Protein AF-A0A401QMR7-F1 (afdb_monomer_lite)

Organism: Scyliorhinus torazame (NCBI:txid75743)

Secondary structure (DSSP, 8-state):
--TTSSHHHHHHHHHHHHHTTSTT--TTTTS-HHHHHHHHHHHHHHHHTT-GGGHHHHHHHHHHHHHT----S--

pLDDT: mean 93.4, std 9.1, range [49.12, 98.31]

Structure (mmCIF, N/CA/C/O backbone):
data_AF-A0A401QMR7-F1
#
_entry.id   AF-A0A401QMR7-F1
#
loop_
_atom_site.group_PDB
_atom_site.id
_atom_site.type_symbol
_atom_site.label_atom_id
_atom_site.label_alt_id
_atom_site.label_comp_id
_atom_site.label_asym_id
_atom_site.label_entity_id
_atom_site.label_seq_id
_atom_site.pdbx_PDB_ins_code
_atom_site.Cartn_x
_atom_site.Cartn_y
_atom_site.Cartn_z
_atom_site.occupancy
_atom_site.B_iso_or_equiv
_atom_site.auth_seq_id
_atom_site.auth_comp_id
_atom_site.auth_asym_id
_atom_site.auth_atom_id
_atom_site.pdbx_PDB_model_num
ATOM 1 N N . MET A 1 1 ? -13.314 8.477 -11.278 1.00 67.69 1 MET A N 1
ATOM 2 C CA . MET A 1 1 ? -12.986 8.110 -9.879 1.00 67.69 1 MET A CA 1
ATOM 3 C C . MET A 1 1 ? -11.489 7.866 -9.690 1.00 67.69 1 MET A C 1
ATOM 5 O O . MET A 1 1 ? -10.984 8.304 -8.670 1.00 67.69 1 MET A O 1
ATOM 9 N N . TYR A 1 2 ? -10.780 7.257 -10.654 1.00 83.50 2 TYR A N 1
ATOM 10 C CA . TYR A 1 2 ? -9.326 7.010 -10.564 1.00 83.50 2 TYR A CA 1
ATOM 11 C C . TYR A 1 2 ? -8.504 7.569 -11.743 1.00 83.50 2 TYR A C 1
ATOM 13 O O . TYR A 1 2 ? -7.357 7.190 -11.910 1.00 83.50 2 TYR A O 1
ATOM 21 N N . ASN A 1 3 ? -9.087 8.477 -12.539 1.00 84.00 3 ASN A N 1
ATOM 22 C CA . ASN A 1 3 ? -8.408 9.273 -13.577 1.00 84.00 3 ASN A CA 1
ATOM 23 C C . ASN A 1 3 ? -7.463 8.478 -14.502 1.00 84.00 3 ASN A C 1
ATOM 25 O O . ASN A 1 3 ? -6.380 8.952 -14.814 1.00 84.00 3 ASN A O 1
ATOM 29 N N . ASP A 1 4 ? -7.877 7.274 -14.905 1.00 84.56 4 ASP A N 1
ATOM 30 C CA . ASP A 1 4 ? -7.135 6.357 -15.785 1.00 84.56 4 ASP A CA 1
ATOM 31 C C . ASP A 1 4 ? -5.741 5.921 -15.285 1.00 84.56 4 ASP A C 1
ATOM 33 O O . ASP A 1 4 ? -4.977 5.307 -16.027 1.00 84.56 4 ASP A O 1
ATOM 37 N N . GLU A 1 5 ? -5.435 6.136 -14.003 1.00 88.00 5 GLU A N 1
ATOM 38 C CA . GLU A 1 5 ? -4.187 5.712 -13.366 1.00 88.00 5 GLU A CA 1
ATOM 39 C C . GLU A 1 5 ? -4.425 4.558 -12.385 1.00 88.00 5 GLU A C 1
ATOM 41 O O . GLU A 1 5 ? -5.216 4.680 -11.442 1.00 88.00 5 GLU A O 1
ATOM 46 N N . SER A 1 6 ? -3.713 3.439 -12.580 1.00 93.06 6 SER A N 1
ATOM 47 C CA . SER A 1 6 ? -3.706 2.271 -11.679 1.00 93.06 6 SER A CA 1
ATOM 48 C C . SER A 1 6 ? -5.110 1.908 -11.157 1.00 93.06 6 SER A C 1
ATOM 50 O O . SER A 1 6 ? -5.357 1.854 -9.949 1.00 93.06 6 SER A O 1
ATOM 52 N N . VAL A 1 7 ? -6.085 1.792 -12.068 1.00 96.50 7 VAL A N 1
ATOM 53 C CA . VAL A 1 7 ? -7.521 1.774 -11.732 1.00 96.50 7 VAL A CA 1
ATOM 54 C C . VAL A 1 7 ? -7.880 0.590 -10.832 1.00 96.50 7 VAL A C 1
ATOM 56 O O . VAL A 1 7 ? -8.592 0.763 -9.839 1.00 96.50 7 VAL A O 1
ATOM 59 N N . LEU A 1 8 ? -7.384 -0.606 -11.160 1.00 97.25 8 LEU A N 1
ATOM 60 C CA . LEU A 1 8 ? -7.659 -1.813 -10.380 1.00 97.25 8 LEU A CA 1
ATOM 61 C C . LEU A 1 8 ? -6.915 -1.788 -9.048 1.00 97.25 8 LEU A C 1
ATOM 63 O O . LEU A 1 8 ? -7.499 -2.104 -8.018 1.00 97.25 8 LEU A O 1
ATOM 67 N N . GLU A 1 9 ? -5.667 -1.336 -9.030 1.00 97.88 9 GLU A N 1
ATOM 68 C CA . GLU A 1 9 ? -4.850 -1.249 -7.819 1.00 97.88 9 GLU A CA 1
ATOM 69 C C . GLU A 1 9 ? -5.455 -0.258 -6.814 1.00 97.88 9 GLU A C 1
ATOM 71 O O . GLU A 1 9 ? -5.553 -0.551 -5.618 1.00 97.88 9 GLU A O 1
ATOM 76 N N . ASN A 1 10 ? -5.954 0.884 -7.298 1.00 97.06 10 ASN A N 1
ATOM 77 C CA . ASN A 1 10 ? -6.709 1.838 -6.488 1.00 97.06 10 ASN A CA 1
ATOM 78 C C . ASN A 1 10 ? -8.017 1.234 -5.956 1.00 97.06 10 ASN A C 1
ATOM 80 O O . ASN A 1 10 ? -8.380 1.462 -4.797 1.00 97.06 10 ASN A O 1
ATOM 84 N N . HIS A 1 11 ? -8.715 0.437 -6.769 1.00 97.62 11 HIS A N 1
ATOM 85 C CA . HIS A 1 11 ? -9.911 -0.277 -6.332 1.00 97.62 11 HIS A CA 1
ATOM 86 C C . HIS A 1 11 ? -9.594 -1.324 -5.250 1.00 97.62 11 HIS A C 1
ATOM 88 O O . HIS A 1 11 ? -10.276 -1.357 -4.224 1.00 97.62 11 HIS A O 1
ATOM 94 N N . HIS A 1 12 ? -8.526 -2.113 -5.412 1.00 97.94 12 HIS A N 1
ATOM 95 C CA . HIS A 1 12 ? -8.070 -3.098 -4.425 1.00 97.94 12 HIS A CA 1
ATOM 96 C C . HIS A 1 12 ? -7.792 -2.441 -3.066 1.00 97.94 12 HIS A C 1
ATOM 98 O O . HIS A 1 12 ? -8.256 -2.924 -2.030 1.00 97.94 12 HIS A O 1
ATOM 104 N N . LEU A 1 13 ? -7.099 -1.296 -3.068 1.00 97.94 13 LEU A N 1
ATOM 105 C CA . LEU A 1 13 ? -6.840 -0.511 -1.860 1.00 97.94 13 LEU A CA 1
ATOM 106 C C . LEU A 1 13 ? -8.132 -0.000 -1.219 1.00 97.94 13 LEU A C 1
ATOM 108 O O . LEU A 1 13 ? -8.307 -0.116 -0.005 1.00 97.94 13 LEU A O 1
ATOM 112 N N . ALA A 1 14 ? -9.040 0.563 -2.018 1.00 97.25 14 ALA A N 1
ATOM 113 C CA . ALA A 1 14 ? -10.299 1.103 -1.518 1.00 97.25 14 ALA A CA 1
ATOM 114 C C . ALA A 1 14 ? -11.153 0.022 -0.842 1.00 97.25 14 ALA A C 1
ATOM 116 O O . ALA A 1 14 ? -11.634 0.235 0.271 1.00 97.25 14 ALA A O 1
ATOM 117 N N . VAL A 1 15 ? -11.297 -1.144 -1.479 1.00 98.00 15 VAL A N 1
ATOM 118 C CA . VAL A 1 15 ? -12.051 -2.277 -0.926 1.00 98.00 15 VAL A CA 1
ATOM 119 C C . VAL A 1 15 ? -11.384 -2.807 0.342 1.00 98.00 15 VAL A C 1
ATOM 121 O O . VAL A 1 15 ? -12.049 -2.916 1.369 1.00 98.00 15 VAL A O 1
ATOM 124 N N . GLY A 1 16 ? -10.071 -3.055 0.319 1.00 97.50 16 GLY A N 1
ATOM 125 C CA . GLY A 1 16 ? -9.344 -3.575 1.480 1.00 97.50 16 GLY A CA 1
ATOM 126 C C . GLY A 1 16 ? -9.442 -2.663 2.708 1.00 97.50 16 GLY A C 1
ATOM 127 O O . GLY A 1 16 ? -9.761 -3.126 3.800 1.00 97.50 16 GLY A O 1
ATOM 128 N N . PHE A 1 17 ? -9.250 -1.349 2.540 1.00 97.62 17 PHE A N 1
ATOM 129 C CA . PHE A 1 17 ? -9.384 -0.398 3.652 1.00 97.62 17 PHE A CA 1
ATOM 130 C C . PHE A 1 17 ? -10.828 -0.163 4.099 1.00 97.62 17 PHE A C 1
ATOM 132 O O . PHE A 1 17 ? -11.041 0.249 5.241 1.00 97.62 17 PHE A O 1
ATOM 139 N N . LYS A 1 18 ? -11.813 -0.393 3.225 1.00 97.56 18 LYS A N 1
ATOM 140 C CA . LYS A 1 18 ? -13.228 -0.346 3.598 1.00 97.56 18 LYS A CA 1
ATOM 141 C C . LYS A 1 18 ? -13.608 -1.548 4.463 1.00 97.56 18 LYS A C 1
ATOM 143 O O . LYS A 1 18 ? -14.258 -1.350 5.478 1.00 97.56 18 LYS A O 1
ATOM 148 N N . LEU A 1 19 ? -13.139 -2.751 4.125 1.00 98.00 19 LEU A N 1
ATOM 149 C CA . LEU A 1 19 ? -13.418 -3.969 4.900 1.00 98.00 19 LEU A CA 1
ATOM 150 C C . LEU A 1 19 ? -12.922 -3.885 6.350 1.00 98.00 19 LEU A C 1
ATOM 152 O O . LEU A 1 19 ? -13.557 -4.420 7.248 1.00 98.00 19 LEU A O 1
ATOM 156 N N . LEU A 1 20 ? -11.833 -3.157 6.606 1.00 97.00 20 LEU A N 1
ATOM 157 C CA . LEU A 1 20 ? -11.337 -2.912 7.968 1.00 97.00 20 LEU A CA 1
ATOM 158 C C . LEU A 1 20 ? -12.285 -2.065 8.836 1.00 97.00 20 LEU A C 1
ATOM 160 O O . LEU A 1 20 ? -12.057 -1.957 10.035 1.00 97.00 20 LEU A O 1
ATOM 164 N N . GLN A 1 21 ? -13.291 -1.418 8.242 1.00 96.00 21 GLN A N 1
ATOM 165 C CA . GLN A 1 21 ? -14.295 -0.622 8.957 1.00 96.00 21 GLN A CA 1
ATOM 166 C C . GLN A 1 21 ? -15.543 -1.440 9.308 1.00 96.00 21 GLN A C 1
ATOM 168 O O . GLN A 1 21 ? -16.399 -0.942 10.035 1.00 96.00 21 GLN A O 1
ATOM 173 N N . GLU A 1 22 ? -15.649 -2.670 8.799 1.00 97.44 22 GLU A N 1
ATOM 174 C CA . GLU A 1 22 ? -16.726 -3.591 9.151 1.00 97.44 22 GLU A CA 1
ATOM 175 C C . GLU A 1 22 ? -16.566 -4.086 10.597 1.00 97.44 22 GLU A C 1
ATOM 177 O O . GLU A 1 22 ? -15.473 -4.075 11.181 1.00 97.44 22 GLU A O 1
ATOM 182 N N . GLU A 1 23 ? -17.671 -4.537 11.187 1.00 96.69 23 GLU A N 1
ATOM 183 C CA . GLU A 1 23 ? -17.695 -5.008 12.570 1.00 96.69 23 GLU A CA 1
ATOM 184 C C . GLU A 1 23 ? -16.696 -6.159 12.782 1.00 96.69 23 GLU A C 1
ATOM 186 O O . GLU A 1 23 ? -16.641 -7.112 12.005 1.00 96.69 23 GLU A O 1
ATOM 191 N N . ASN A 1 24 ? -15.885 -6.066 13.841 1.00 95.44 24 ASN A N 1
ATOM 192 C CA . ASN A 1 24 ? -14.862 -7.056 14.208 1.00 95.44 24 ASN A CA 1
ATOM 193 C C . ASN A 1 24 ? -13.796 -7.345 13.126 1.00 95.44 24 ASN A C 1
ATOM 195 O O . ASN A 1 24 ? -13.091 -8.349 13.220 1.00 95.44 24 ASN A O 1
ATOM 199 N N . CYS A 1 25 ? -13.633 -6.465 12.130 1.00 97.19 25 CYS A N 1
ATOM 200 C CA . CYS A 1 25 ? -12.692 -6.665 11.020 1.00 97.19 25 CYS A CA 1
ATOM 201 C C . CYS A 1 25 ? -11.425 -5.788 11.091 1.00 97.19 25 CYS A C 1
ATOM 203 O O . CYS A 1 25 ? -10.503 -5.987 10.297 1.00 97.19 25 CYS A O 1
ATOM 205 N N . ASP A 1 26 ? -11.322 -4.843 12.037 1.00 97.31 26 ASP A N 1
ATOM 206 C CA . ASP A 1 26 ? -10.118 -4.011 12.199 1.00 97.31 26 ASP A CA 1
ATOM 207 C C . ASP A 1 26 ? -8.965 -4.788 12.862 1.00 97.31 26 ASP A C 1
ATOM 209 O O . ASP A 1 26 ? -8.694 -4.675 14.060 1.00 97.31 26 ASP A O 1
ATOM 213 N N . ILE A 1 27 ? -8.217 -5.541 12.055 1.00 97.88 27 ILE A N 1
ATOM 214 C CA . ILE A 1 27 ? -7.005 -6.254 12.493 1.00 97.88 27 ILE A CA 1
ATOM 215 C C . ILE A 1 27 ? -5.878 -5.312 12.961 1.00 97.88 27 ILE A C 1
ATOM 217 O O . ILE A 1 27 ? -4.907 -5.761 13.569 1.00 97.88 27 ILE A O 1
ATOM 221 N N . PHE A 1 28 ? -5.995 -4.004 12.710 1.00 97.38 28 PHE A N 1
ATOM 222 C CA . PHE A 1 28 ? -5.023 -2.980 13.096 1.00 97.38 28 PHE A CA 1
ATOM 223 C C . PHE A 1 28 ? -5.505 -2.112 14.269 1.00 97.38 28 PHE A C 1
ATOM 225 O O . PHE A 1 28 ? -4.870 -1.096 14.578 1.00 97.38 28 PHE A O 1
ATOM 232 N N . GLN A 1 29 ? -6.595 -2.495 14.944 1.00 96.62 29 GLN A N 1
ATOM 233 C CA . GLN A 1 29 ? -7.207 -1.728 16.039 1.00 96.62 29 GLN A CA 1
ATOM 234 C C . GLN A 1 29 ? -6.227 -1.367 17.164 1.00 96.62 29 GLN A C 1
ATOM 236 O O . GLN A 1 29 ? -6.260 -0.252 17.677 1.00 96.62 29 GLN A O 1
ATOM 241 N N . ASN A 1 30 ? -5.291 -2.265 17.481 1.00 97.44 30 ASN A N 1
ATOM 242 C CA . ASN A 1 30 ? -4.331 -2.090 18.575 1.00 97.44 30 ASN A CA 1
ATOM 243 C C . ASN A 1 30 ? -3.067 -1.313 18.172 1.00 97.44 30 ASN A C 1
ATOM 245 O O . ASN A 1 30 ? -2.194 -1.076 19.007 1.00 97.44 30 ASN A O 1
ATOM 249 N N . LEU A 1 31 ? -2.936 -0.921 16.901 1.00 97.38 31 LEU A N 1
ATOM 250 C CA . LEU A 1 31 ? -1.783 -0.151 16.450 1.00 97.38 31 LEU A CA 1
ATOM 251 C C . LEU A 1 31 ? -1.940 1.332 16.826 1.00 97.38 31 LEU A C 1
ATOM 253 O O . LEU A 1 31 ? -2.959 1.951 16.502 1.00 97.38 31 LEU A O 1
ATOM 257 N N . PRO A 1 32 ? -0.905 1.967 17.408 1.00 97.94 32 PRO A N 1
ATOM 258 C CA . PRO A 1 32 ? -0.862 3.410 17.586 1.00 97.94 32 PRO A CA 1
ATOM 259 C C . PRO A 1 32 ? -1.080 4.157 16.268 1.00 97.94 32 PRO A C 1
ATOM 261 O O . PRO A 1 32 ? -0.633 3.725 15.202 1.00 97.94 32 PRO A O 1
ATOM 264 N N . LYS A 1 33 ? -1.666 5.357 16.348 1.00 96.25 33 LYS A N 1
ATOM 265 C CA . LYS A 1 33 ? -1.972 6.207 15.180 1.00 96.25 33 LYS A CA 1
ATOM 266 C C . LYS A 1 33 ? -0.792 6.366 14.213 1.00 96.25 33 LYS A C 1
ATOM 268 O O . LYS A 1 33 ? -0.979 6.265 13.004 1.00 96.25 33 LYS A O 1
ATOM 273 N N . ARG A 1 34 ? 0.423 6.572 14.738 1.00 97.31 34 ARG A N 1
ATOM 274 C CA . ARG A 1 34 ? 1.645 6.693 13.923 1.00 97.31 34 ARG A CA 1
ATOM 275 C C . ARG A 1 34 ? 1.937 5.419 13.127 1.00 97.31 34 ARG A C 1
ATOM 277 O O . ARG A 1 34 ? 2.236 5.501 11.944 1.00 97.31 34 ARG A O 1
ATOM 284 N N . GLN A 1 35 ? 1.801 4.248 13.748 1.00 98.00 35 GLN A N 1
ATOM 285 C CA . GLN A 1 35 ? 2.024 2.968 13.075 1.00 98.00 35 GLN A CA 1
ATOM 286 C C . GLN A 1 35 ? 0.952 2.697 12.015 1.00 98.00 35 GLN A C 1
ATOM 288 O O . GLN A 1 35 ? 1.294 2.265 10.919 1.00 98.00 35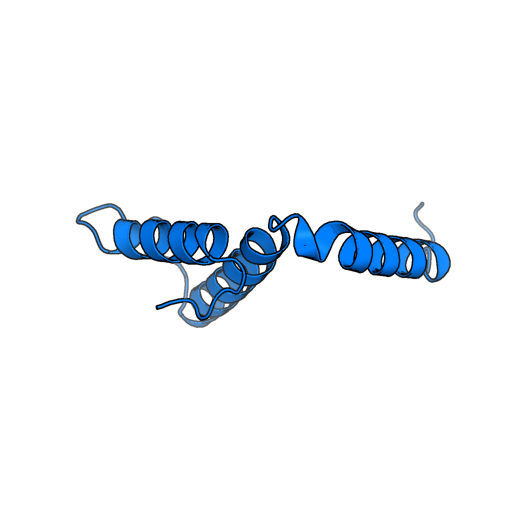 GLN A O 1
ATOM 293 N N . ARG A 1 36 ? -0.319 3.042 12.276 1.00 97.56 36 ARG A N 1
ATOM 294 C CA . ARG A 1 36 ? -1.395 2.939 11.268 1.00 97.56 36 ARG A CA 1
ATOM 295 C C . ARG A 1 36 ? -1.142 3.829 10.052 1.00 97.56 36 ARG A C 1
ATOM 297 O O . ARG A 1 36 ? -1.397 3.407 8.928 1.00 97.56 36 ARG A O 1
ATOM 304 N N . GLN A 1 37 ? -0.625 5.040 10.260 1.00 97.25 37 GLN A N 1
ATOM 305 C CA . GLN A 1 37 ? -0.256 5.946 9.167 1.00 97.25 37 GLN A CA 1
ATOM 306 C C . GLN A 1 37 ? 0.895 5.380 8.327 1.00 97.25 37 GLN A C 1
ATOM 308 O O . GLN A 1 37 ? 0.786 5.346 7.101 1.00 97.25 37 GLN A O 1
ATOM 313 N N . SER A 1 38 ? 1.955 4.882 8.972 1.00 98.00 38 SER A N 1
ATOM 314 C CA . SER A 1 38 ? 3.083 4.252 8.275 1.00 98.00 38 SER A CA 1
ATOM 315 C C . SER A 1 38 ? 2.665 2.996 7.512 1.00 98.00 38 SER A C 1
ATOM 317 O O . SER A 1 38 ? 3.026 2.845 6.347 1.00 98.00 38 SER A O 1
ATOM 319 N N . LEU A 1 39 ? 1.858 2.128 8.132 1.00 98.12 39 LEU A N 1
ATOM 320 C CA . LEU A 1 39 ? 1.323 0.924 7.497 1.00 98.12 39 LEU A CA 1
ATOM 321 C C . LEU A 1 39 ? 0.473 1.282 6.282 1.00 98.12 39 LEU A C 1
ATOM 323 O O . LEU A 1 39 ? 0.683 0.730 5.208 1.00 98.12 39 LEU A O 1
ATOM 327 N N . ARG A 1 40 ? -0.448 2.244 6.423 1.00 97.62 40 ARG A N 1
ATOM 328 C CA . ARG A 1 40 ? -1.289 2.692 5.308 1.00 97.62 40 ARG A CA 1
ATOM 329 C C . ARG A 1 40 ? -0.442 3.180 4.138 1.00 97.62 40 ARG A C 1
ATOM 331 O O . ARG A 1 4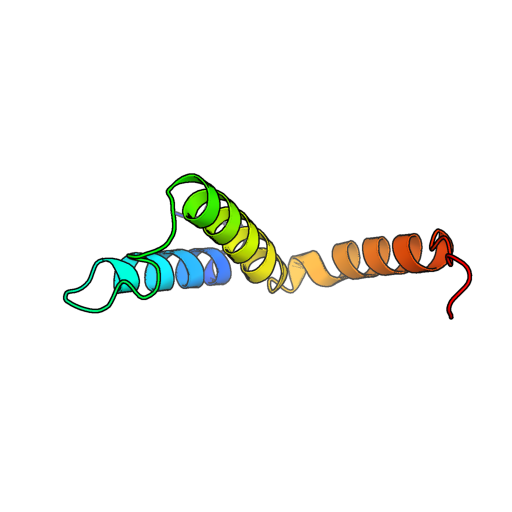0 ? -0.720 2.791 3.010 1.00 97.62 40 ARG A O 1
ATOM 338 N N . LYS A 1 41 ? 0.580 3.999 4.403 1.00 97.88 41 LYS A N 1
ATOM 339 C CA . LYS A 1 41 ? 1.493 4.475 3.359 1.00 97.88 41 LYS A CA 1
ATOM 340 C C . LYS A 1 41 ? 2.205 3.310 2.667 1.00 97.88 41 LYS A C 1
ATOM 342 O O . LYS A 1 41 ? 2.164 3.229 1.448 1.00 97.88 41 LYS A O 1
ATOM 347 N N . MET A 1 42 ? 2.784 2.394 3.439 1.00 98.19 42 MET A N 1
ATOM 348 C CA . MET A 1 42 ? 3.517 1.246 2.901 1.00 98.19 42 MET A CA 1
ATOM 349 C C . MET A 1 42 ? 2.624 0.336 2.048 1.00 98.19 42 MET A C 1
ATOM 351 O O . MET A 1 42 ? 3.013 -0.052 0.954 1.00 98.19 42 MET A O 1
ATOM 355 N N . VAL A 1 43 ? 1.413 0.024 2.518 1.00 98.31 43 VAL A N 1
ATOM 356 C CA . VAL A 1 43 ? 0.451 -0.807 1.778 1.00 98.31 43 VAL A CA 1
ATOM 357 C C . VAL A 1 43 ? 0.035 -0.139 0.467 1.00 98.31 43 VAL A C 1
ATOM 359 O O . VAL A 1 43 ? 0.001 -0.809 -0.559 1.00 98.31 43 VAL A O 1
ATOM 362 N N . ILE A 1 44 ? -0.241 1.171 0.478 1.00 97.81 44 ILE A N 1
ATOM 363 C CA . ILE A 1 44 ? -0.569 1.922 -0.743 1.00 97.81 44 ILE A CA 1
ATOM 364 C C . ILE A 1 44 ? 0.594 1.865 -1.736 1.00 97.81 44 ILE A C 1
ATOM 366 O O . ILE A 1 44 ? 0.376 1.504 -2.890 1.00 97.81 44 ILE A O 1
ATOM 370 N N . ASP A 1 45 ? 1.814 2.165 -1.283 1.00 97.12 45 ASP A N 1
ATOM 371 C CA . ASP A 1 45 ? 3.006 2.172 -2.135 1.00 97.12 45 ASP A CA 1
ATOM 372 C C . ASP A 1 45 ? 3.243 0.778 -2.765 1.00 97.12 45 ASP A C 1
ATOM 374 O O . ASP A 1 45 ? 3.490 0.675 -3.965 1.00 97.12 45 ASP A O 1
ATOM 378 N N . MET A 1 46 ? 3.086 -0.307 -1.992 1.00 97.56 46 MET A N 1
ATOM 379 C CA . MET A 1 46 ? 3.277 -1.684 -2.477 1.00 97.56 46 MET A CA 1
ATOM 380 C C . MET A 1 46 ? 2.186 -2.153 -3.446 1.00 97.56 46 MET A C 1
ATOM 382 O O . MET A 1 4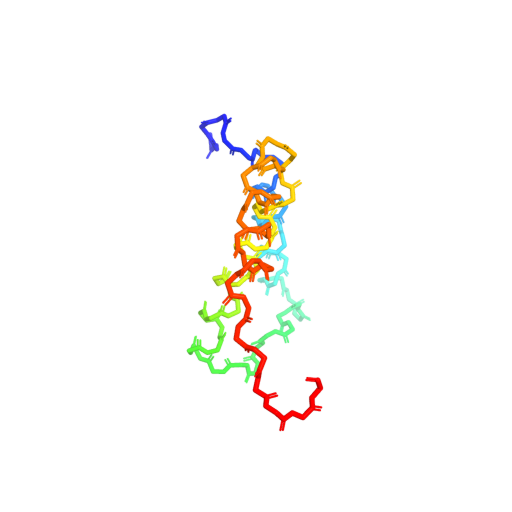6 ? 2.508 -2.775 -4.454 1.00 97.56 46 MET A O 1
ATOM 386 N N . VAL A 1 47 ? 0.907 -1.875 -3.171 1.00 98.00 47 VAL A N 1
ATOM 387 C CA . VAL A 1 47 ? -0.189 -2.297 -4.065 1.00 98.00 47 VAL A CA 1
ATOM 388 C C . VAL A 1 47 ? -0.174 -1.486 -5.358 1.00 98.00 47 VAL A C 1
ATOM 390 O O . VAL A 1 47 ? -0.338 -2.047 -6.431 1.00 98.00 47 VAL A O 1
ATOM 393 N N . LEU A 1 48 ? 0.096 -0.179 -5.303 1.00 96.75 48 LEU A N 1
ATOM 394 C CA . LEU A 1 48 ? 0.233 0.621 -6.523 1.00 96.75 48 LEU A CA 1
ATOM 395 C C . LEU A 1 48 ? 1.421 0.184 -7.387 1.00 96.75 48 LEU A C 1
ATOM 397 O O . LEU A 1 48 ? 1.403 0.446 -8.589 1.00 96.75 48 LEU A O 1
ATOM 401 N N . ALA A 1 49 ? 2.440 -0.450 -6.802 1.00 96.94 49 ALA A N 1
ATOM 402 C CA . ALA A 1 49 ? 3.582 -1.005 -7.522 1.00 96.94 49 ALA A CA 1
ATOM 403 C C . ALA A 1 49 ? 3.269 -2.326 -8.252 1.00 96.94 49 ALA A C 1
ATOM 405 O O . ALA A 1 49 ? 4.083 -2.764 -9.061 1.00 96.94 49 ALA A O 1
ATOM 406 N N . THR A 1 50 ? 2.107 -2.955 -8.015 1.00 97.06 50 THR A N 1
ATOM 407 C CA . THR A 1 50 ? 1.693 -4.153 -8.771 1.00 97.06 50 THR A CA 1
ATOM 408 C C . THR A 1 50 ? 1.119 -3.825 -10.148 1.00 97.06 50 THR A C 1
ATOM 410 O O . THR A 1 50 ? 0.925 -4.734 -10.951 1.00 97.06 50 THR A O 1
ATOM 413 N N . ASP A 1 51 ? 0.855 -2.546 -10.430 1.00 97.19 51 ASP A N 1
ATOM 414 C CA . ASP A 1 51 ? 0.464 -2.079 -11.758 1.00 97.19 51 ASP A CA 1
ATOM 415 C C . ASP A 1 51 ? 1.601 -2.345 -12.758 1.00 97.19 51 ASP A C 1
ATOM 417 O O . ASP A 1 51 ? 2.705 -1.796 -12.655 1.00 97.19 51 ASP A O 1
ATOM 421 N N . MET A 1 52 ? 1.322 -3.180 -13.758 1.00 95.94 52 MET A N 1
ATOM 422 C CA . MET A 1 52 ? 2.312 -3.602 -14.748 1.00 95.94 52 MET A CA 1
ATOM 423 C C . MET A 1 52 ? 2.822 -2.458 -15.633 1.00 95.94 52 MET A C 1
ATOM 425 O O . MET A 1 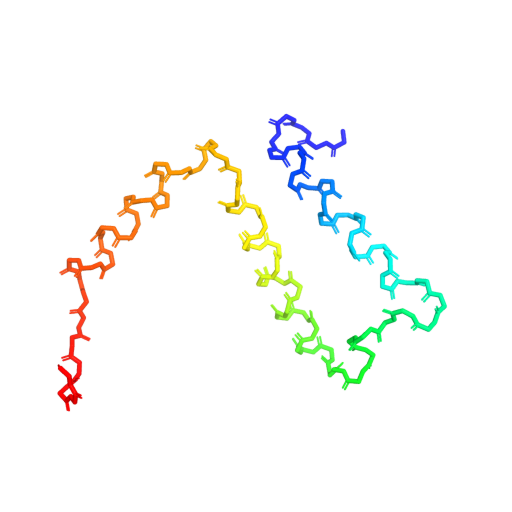52 ? 3.918 -2.578 -16.183 1.00 95.94 52 MET A O 1
ATOM 429 N N . SER A 1 53 ? 2.108 -1.330 -15.723 1.00 95.31 53 SER A N 1
ATOM 430 C CA . SER A 1 53 ? 2.621 -0.125 -16.393 1.00 95.31 53 SER A CA 1
ATOM 431 C C . SER A 1 53 ? 3.881 0.436 -15.715 1.00 95.31 53 SER A C 1
ATOM 433 O O . SER A 1 53 ? 4.720 1.048 -16.376 1.00 95.31 53 SER A O 1
ATOM 435 N N . LYS A 1 54 ? 4.077 0.162 -14.415 1.00 94.19 54 LYS A N 1
ATOM 436 C CA . LYS A 1 54 ? 5.232 0.622 -13.621 1.00 94.19 54 LYS A CA 1
ATOM 437 C C . LYS A 1 54 ? 6.406 -0.353 -13.625 1.00 94.19 54 LYS A C 1
ATOM 439 O O . LYS A 1 54 ? 7.481 -0.005 -13.136 1.00 94.19 54 LYS A O 1
ATOM 444 N N . HIS A 1 55 ? 6.238 -1.548 -14.196 1.00 95.56 55 HIS A N 1
ATOM 445 C CA . HIS A 1 55 ? 7.225 -2.629 -14.141 1.00 95.56 55 HIS A CA 1
ATOM 446 C C . HIS A 1 55 ? 8.633 -2.182 -14.564 1.00 95.56 55 HIS A C 1
ATOM 448 O O . HIS A 1 55 ? 9.606 -2.455 -13.865 1.00 95.56 55 HIS A O 1
ATOM 454 N N . MET A 1 56 ? 8.748 -1.464 -15.686 1.00 96.25 56 MET A N 1
ATOM 455 C CA . MET A 1 56 ? 10.054 -1.051 -16.215 1.00 96.25 56 MET A CA 1
ATOM 456 C C . MET A 1 56 ? 10.749 -0.013 -15.329 1.00 96.25 56 MET A C 1
ATOM 458 O O . MET A 1 56 ? 11.966 -0.078 -15.172 1.00 96.25 56 MET A O 1
ATOM 462 N N . SER A 1 57 ? 9.989 0.899 -14.713 1.00 95.88 57 SER A N 1
ATOM 463 C CA . SER A 1 57 ? 10.532 1.871 -13.756 1.00 95.88 57 SER A CA 1
ATOM 464 C C . SER A 1 57 ? 11.078 1.161 -12.520 1.00 95.88 57 SER A C 1
ATOM 466 O O . SER A 1 57 ? 12.230 1.361 -12.153 1.00 95.88 57 SER A O 1
ATOM 468 N N . LEU A 1 58 ? 10.287 0.257 -11.935 1.00 95.44 58 LEU A N 1
ATOM 469 C CA . LEU A 1 58 ? 10.684 -0.501 -10.745 1.00 95.44 58 LEU A CA 1
ATOM 470 C C . LEU A 1 58 ? 11.908 -1.386 -11.009 1.00 95.44 58 LEU A C 1
ATOM 472 O O . LEU A 1 58 ? 12.786 -1.515 -10.156 1.00 95.44 58 LEU A O 1
ATOM 476 N N . LEU A 1 59 ? 11.997 -1.979 -12.203 1.00 96.81 59 LEU A N 1
ATOM 477 C CA . LEU A 1 59 ? 13.164 -2.755 -12.610 1.00 96.81 59 LEU A CA 1
ATOM 478 C C . LEU A 1 59 ? 14.415 -1.876 -12.754 1.00 96.81 59 LEU A C 1
ATOM 480 O O . LEU A 1 59 ? 15.506 -2.317 -12.392 1.00 96.81 59 LEU A O 1
ATOM 484 N N . ALA A 1 60 ? 14.281 -0.657 -13.282 1.00 96.75 60 ALA A N 1
ATOM 485 C CA . ALA A 1 60 ? 15.388 0.292 -13.374 1.00 96.75 60 ALA A CA 1
ATOM 486 C C . ALA A 1 60 ? 15.875 0.720 -11.981 1.00 96.75 60 ALA A C 1
ATOM 488 O O . ALA A 1 60 ? 17.071 0.626 -11.706 1.00 96.75 60 ALA A O 1
ATOM 489 N N . ASP A 1 61 ? 14.952 1.068 -11.082 1.00 95.31 61 ASP A N 1
ATOM 490 C CA . ASP A 1 61 ? 15.269 1.421 -9.694 1.00 95.31 61 ASP A CA 1
ATOM 491 C C . ASP A 1 61 ? 15.998 0.274 -8.980 1.00 95.31 61 ASP A C 1
ATOM 493 O O . ASP A 1 61 ? 17.000 0.486 -8.292 1.00 95.31 61 ASP A O 1
ATOM 497 N N . LEU A 1 62 ? 15.543 -0.967 -9.193 1.00 95.88 62 LEU A N 1
ATOM 498 C CA . LEU A 1 62 ? 16.190 -2.156 -8.646 1.00 95.88 62 LEU A CA 1
ATOM 499 C C . LEU A 1 62 ? 17.606 -2.353 -9.206 1.00 95.88 62 LEU A C 1
ATOM 501 O O . LEU A 1 62 ? 18.518 -2.662 -8.439 1.00 95.88 62 LEU A O 1
ATOM 505 N N . LYS A 1 63 ? 17.819 -2.153 -10.514 1.00 95.88 63 LYS A N 1
ATOM 506 C CA . LYS A 1 63 ? 19.160 -2.223 -11.124 1.00 95.88 63 LYS A CA 1
ATOM 507 C C . LYS A 1 63 ? 20.108 -1.209 -10.487 1.00 95.88 63 LYS A C 1
ATOM 509 O O . LYS A 1 63 ? 21.175 -1.595 -10.018 1.00 95.88 63 LYS A O 1
ATOM 514 N N . THR A 1 64 ? 19.686 0.048 -10.369 1.00 96.12 64 THR A N 1
ATOM 515 C CA . THR A 1 64 ? 20.482 1.101 -9.722 1.00 96.12 64 THR A CA 1
ATOM 516 C C . THR A 1 64 ? 20.754 0.792 -8.249 1.00 96.12 64 THR A C 1
ATOM 518 O O . THR A 1 64 ? 21.865 1.009 -7.759 1.00 96.12 64 THR A O 1
ATOM 521 N N . MET A 1 65 ? 19.779 0.2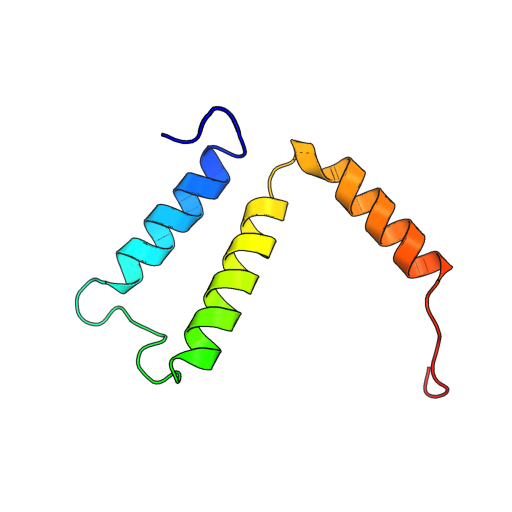39 -7.524 1.00 94.75 65 MET A N 1
ATOM 522 C CA . MET 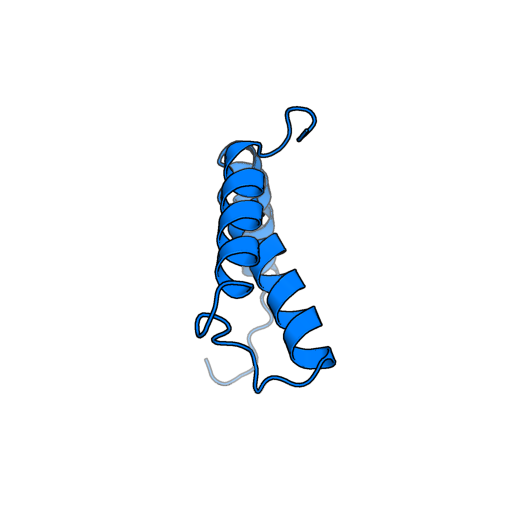A 1 65 ? 19.963 -0.174 -6.129 1.00 94.75 65 MET A CA 1
ATOM 523 C C . MET A 1 65 ? 21.018 -1.276 -5.991 1.00 94.75 65 MET A C 1
ATOM 525 O O . MET A 1 65 ? 21.818 -1.245 -5.058 1.00 94.75 65 MET A O 1
ATOM 529 N N . VAL A 1 66 ? 21.039 -2.239 -6.915 1.00 94.81 66 VAL A N 1
ATOM 530 C CA . VAL A 1 66 ? 22.045 -3.308 -6.942 1.00 94.81 66 VAL A CA 1
ATOM 531 C C . VAL A 1 66 ? 23.432 -2.747 -7.262 1.00 94.81 66 VAL A C 1
ATOM 533 O O . VAL A 1 66 ? 24.388 -3.088 -6.571 1.00 94.81 66 VAL A O 1
ATOM 536 N N . GLU A 1 67 ? 23.541 -1.850 -8.243 1.00 94.31 67 GLU A N 1
ATOM 537 C CA . GLU A 1 67 ? 24.805 -1.204 -8.633 1.00 94.31 67 GLU A CA 1
ATOM 538 C C . GLU A 1 67 ? 25.407 -0.344 -7.513 1.00 94.31 67 GLU A C 1
ATOM 540 O O . GLU A 1 67 ? 26.623 -0.289 -7.342 1.00 94.31 67 GLU A O 1
ATOM 545 N N . THR A 1 68 ? 24.560 0.316 -6.722 1.00 92.19 68 THR A N 1
ATOM 546 C CA . THR A 1 68 ? 24.979 1.238 -5.652 1.00 92.19 68 THR A CA 1
ATOM 547 C C . THR A 1 68 ? 25.001 0.597 -4.264 1.00 92.19 68 THR A C 1
ATOM 549 O O . THR A 1 68 ? 25.259 1.281 -3.265 1.00 92.19 68 THR A O 1
ATOM 552 N N . LYS A 1 69 ? 24.748 -0.715 -4.174 1.00 87.69 69 LYS A N 1
ATOM 553 C CA . LYS A 1 69 ? 24.648 -1.440 -2.906 1.00 87.69 69 LYS A CA 1
ATOM 554 C C . LYS A 1 69 ? 25.959 -1.344 -2.123 1.00 87.69 69 LYS A C 1
ATOM 556 O O . LYS A 1 69 ? 26.959 -1.974 -2.458 1.00 87.69 69 LYS A O 1
ATOM 561 N N . LYS A 1 70 ? 25.939 -0.604 -1.012 1.00 82.19 70 LYS A N 1
ATOM 562 C CA . LYS A 1 70 ? 27.031 -0.607 -0.032 1.00 82.19 70 LYS A CA 1
ATOM 563 C C . LYS A 1 70 ? 26.908 -1.850 0.837 1.00 82.19 70 LYS A C 1
ATOM 565 O O . LYS A 1 70 ? 26.034 -1.934 1.695 1.00 82.19 70 LYS A O 1
ATOM 570 N N . VAL A 1 71 ? 27.777 -2.820 0.591 1.00 80.12 71 VAL A N 1
ATOM 571 C CA . VAL A 1 71 ? 27.878 -4.026 1.409 1.00 80.12 71 VAL A CA 1
ATOM 572 C C . VAL A 1 71 ? 28.614 -3.668 2.701 1.00 80.12 71 VAL A C 1
ATOM 574 O O . VAL A 1 71 ? 29.806 -3.370 2.693 1.00 80.12 71 VAL A O 1
ATOM 577 N N . THR A 1 72 ? 27.893 -3.629 3.820 1.00 72.94 72 THR A N 1
ATOM 578 C CA . THR A 1 72 ? 28.501 -3.532 5.154 1.00 72.94 72 THR A CA 1
ATOM 579 C C . THR A 1 72 ? 29.063 -4.898 5.529 1.00 72.94 72 THR A C 1
ATOM 581 O O . THR A 1 72 ? 28.352 -5.889 5.384 1.00 72.94 72 THR A O 1
ATOM 584 N N . SER A 1 73 ? 30.312 -4.955 6.004 1.00 64.00 73 SER A N 1
ATOM 585 C CA . SER A 1 73 ? 31.065 -6.192 6.250 1.00 64.00 73 SER A CA 1
ATOM 586 C C . SER A 1 73 ? 30.387 -7.118 7.271 1.00 64.00 73 SER A C 1
ATOM 588 O O . SER A 1 73 ? 30.656 -7.056 8.469 1.00 64.00 73 SER A O 1
ATOM 590 N N . SER A 1 74 ? 29.474 -7.956 6.795 1.00 64.12 74 SER A N 1
ATOM 591 C CA . SER A 1 74 ? 28.958 -9.188 7.416 1.00 64.12 74 SER A CA 1
ATOM 592 C C . SER A 1 74 ? 28.281 -10.096 6.368 1.00 64.12 74 SER A C 1
ATOM 594 O O . SER A 1 74 ? 27.545 -11.010 6.727 1.00 64.12 74 SER A O 1
ATOM 596 N N . GLY A 1 75 ? 28.526 -9.851 5.077 1.00 49.12 75 GLY A N 1
ATOM 597 C CA . GLY A 1 75 ? 28.062 -10.639 3.936 1.00 49.12 75 GLY A CA 1
ATOM 598 C C . GLY A 1 75 ? 28.811 -10.219 2.688 1.00 49.12 75 GLY A C 1
ATOM 599 O O . GLY A 1 75 ? 29.108 -9.009 2.607 1.00 49.12 75 GLY A O 1
#

Sequence (75 aa):
MYNDESVLENHHLAVGFKLLQEENCDIFQNLPKRQRQSLRKMVIDMVLATDMSKHMSLLADLKTMVETKKVTSSG

InterPro domains:
  IPR002073 3'5'-cyclic nucleotide phosphodiesterase, catalytic domain [PF00233] (1-70)
  IPR002073 3'5'-cyclic nucleotide phosphodiesterase, catalytic domain [PS51845] (1-75)
  IPR036971 3'5'-cyclic nucleotide phosphodiesterase, catalytic domain superfamily [G3DSA:1.10.1300.10] (1-75)

Radius of gyration: 16.84 Å; chains: 1; bounding box: 49×20×35 Å

Foldseek 3Di:
DCPPQLVVLVVVLVVVVVQCVDPPNVPCVPPDPVVVVVVNVVSSVVSSCVPVVCVVVVVVVVVVCVVPPDDDPPD